Protein AF-A0A2H3SJQ5-F1 (afdb_monomer_lite)

pLDDT: mean 78.52, std 16.73, range [33.16, 97.38]

Radius of gyration: 25.89 Å; chains: 1; bounding box: 85×63×38 Å

Organism: Fusarium oxysporum (NCBI:txid5507)

Structure (mmCIF, N/CA/C/O backbone):
data_AF-A0A2H3SJQ5-F1
#
_entry.id   AF-A0A2H3SJQ5-F1
#
loop_
_atom_site.group_PDB
_atom_site.id
_atom_site.type_symbol
_atom_site.label_atom_id
_atom_site.label_alt_id
_atom_site.label_comp_id
_atom_site.label_asym_id
_atom_site.label_entity_id
_atom_site.label_seq_id
_atom_site.pdbx_PDB_ins_code
_atom_site.Cartn_x
_atom_site.Cartn_y
_atom_site.Cartn_z
_atom_site.occupancy
_atom_site.B_iso_or_equiv
_atom_site.auth_seq_id
_atom_site.auth_comp_id
_atom_site.auth_asym_id
_atom_site.auth_atom_id
_atom_site.pdbx_PDB_model_num
ATOM 1 N N . MET A 1 1 ? -12.906 -12.158 -2.405 1.00 61.06 1 MET A N 1
ATOM 2 C CA . MET A 1 1 ? -11.680 -12.593 -1.698 1.00 61.06 1 MET A CA 1
ATOM 3 C C . MET A 1 1 ? -10.622 -13.139 -2.651 1.00 61.06 1 MET A C 1
ATOM 5 O O . MET A 1 1 ? -9.617 -12.467 -2.806 1.00 61.06 1 MET A O 1
ATOM 9 N N . ILE A 1 2 ? -10.861 -14.255 -3.359 1.00 71.56 2 ILE A N 1
ATOM 10 C CA . ILE A 1 2 ? -9.912 -14.838 -4.343 1.00 71.56 2 ILE A CA 1
ATOM 11 C C . ILE A 1 2 ? -9.409 -13.817 -5.381 1.00 71.56 2 ILE A C 1
ATOM 13 O O . ILE A 1 2 ? -8.212 -13.741 -5.634 1.00 71.56 2 ILE A O 1
ATOM 17 N N . HIS A 1 3 ? -10.297 -12.964 -5.902 1.00 71.69 3 HIS A N 1
ATOM 18 C CA . HIS A 1 3 ? -9.923 -11.907 -6.852 1.00 71.69 3 HIS A CA 1
ATOM 19 C C . HIS A 1 3 ? -8.864 -10.926 -6.319 1.00 71.69 3 HIS A C 1
ATOM 21 O O . HIS A 1 3 ? -7.986 -10.511 -7.066 1.00 71.69 3 HIS A O 1
ATOM 27 N N . VAL A 1 4 ? -8.900 -10.586 -5.027 1.00 70.56 4 VAL A N 1
ATOM 28 C CA . VAL A 1 4 ? -7.938 -9.645 -4.428 1.00 70.56 4 VAL A CA 1
ATOM 29 C C . VAL A 1 4 ? -6.559 -10.297 -4.311 1.00 70.56 4 VAL A C 1
ATOM 31 O O . VAL A 1 4 ? -5.555 -9.663 -4.620 1.00 70.56 4 VAL A O 1
ATOM 34 N N . TYR A 1 5 ? -6.512 -11.582 -3.946 1.00 77.00 5 TYR A N 1
ATOM 35 C CA . TYR A 1 5 ? -5.262 -12.347 -3.890 1.00 77.00 5 TYR A CA 1
ATOM 36 C C . TYR A 1 5 ? -4.604 -12.482 -5.265 1.00 77.00 5 TYR A C 1
ATOM 38 O O . TYR A 1 5 ? -3.384 -12.416 -5.367 1.00 77.00 5 TYR A O 1
ATOM 46 N N . GLY A 1 6 ? -5.397 -12.603 -6.335 1.00 74.88 6 GLY A N 1
ATOM 47 C CA . GLY A 1 6 ? -4.873 -12.580 -7.703 1.00 74.88 6 GLY A CA 1
ATOM 48 C C . GLY A 1 6 ? -4.158 -11.265 -8.038 1.00 74.88 6 GLY A C 1
ATOM 49 O O . GLY A 1 6 ? -3.074 -11.277 -8.623 1.00 74.88 6 GLY A O 1
ATOM 50 N N . HIS A 1 7 ? -4.721 -10.131 -7.614 1.00 81.94 7 HIS A N 1
ATOM 51 C CA . HIS A 1 7 ? -4.104 -8.814 -7.797 1.00 81.94 7 HIS A CA 1
ATOM 52 C C . HIS A 1 7 ? -2.851 -8.619 -6.937 1.00 81.94 7 HIS A C 1
ATOM 54 O O . HIS A 1 7 ? -1.850 -8.111 -7.432 1.00 81.94 7 HIS A O 1
ATOM 60 N N . ASP A 1 8 ? -2.868 -9.067 -5.684 1.00 77.69 8 ASP A N 1
ATOM 61 C CA . ASP A 1 8 ? -1.690 -9.087 -4.807 1.00 77.69 8 ASP A CA 1
ATOM 62 C C . ASP A 1 8 ? -0.547 -9.903 -5.410 1.00 77.69 8 ASP A C 1
ATOM 64 O O . ASP A 1 8 ? 0.563 -9.394 -5.547 1.00 77.69 8 ASP A O 1
ATOM 68 N N . LEU A 1 9 ? -0.830 -11.123 -5.865 1.00 80.88 9 LEU A N 1
ATOM 69 C CA . LEU A 1 9 ? 0.168 -11.974 -6.502 1.00 80.88 9 LEU A CA 1
ATOM 70 C C . LEU A 1 9 ? 0.716 -11.336 -7.784 1.00 80.88 9 LEU A C 1
ATOM 72 O O . LEU A 1 9 ? 1.920 -11.381 -8.031 1.00 80.88 9 LEU A O 1
ATOM 76 N N . THR A 1 10 ? -0.156 -10.694 -8.568 1.00 80.75 10 THR A N 1
ATOM 77 C CA . THR A 1 10 ? 0.247 -9.943 -9.763 1.00 80.75 10 THR A CA 1
ATOM 78 C C . THR A 1 10 ? 1.227 -8.838 -9.394 1.00 80.75 10 THR A C 1
ATOM 80 O O . THR A 1 10 ? 2.277 -8.740 -10.025 1.00 80.75 10 THR A O 1
ATOM 83 N N . ILE A 1 11 ? 0.939 -8.052 -8.353 1.00 80.44 11 ILE A N 1
ATOM 84 C CA . ILE A 1 11 ? 1.862 -7.023 -7.867 1.00 80.44 11 ILE A CA 1
ATOM 85 C C . ILE A 1 11 ? 3.153 -7.675 -7.374 1.00 80.44 11 ILE A C 1
ATOM 87 O O . ILE A 1 11 ? 4.223 -7.279 -7.814 1.00 80.44 11 ILE A O 1
ATOM 91 N N . TYR A 1 12 ? 3.088 -8.684 -6.509 1.00 81.69 12 TYR A N 1
ATOM 92 C CA . TYR A 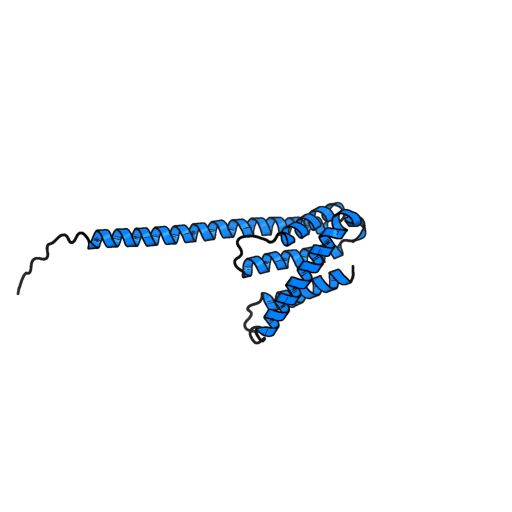1 12 ? 4.269 -9.308 -5.914 1.00 81.69 12 TYR A CA 1
ATOM 93 C C . TYR A 1 12 ? 5.253 -9.841 -6.966 1.00 81.69 12 TYR A C 1
ATOM 95 O O . TYR A 1 12 ? 6.449 -9.579 -6.872 1.00 81.69 12 TYR A O 1
ATOM 103 N N . ILE A 1 13 ? 4.750 -10.526 -7.997 1.00 78.00 13 ILE A N 1
ATOM 104 C CA . ILE A 1 13 ? 5.575 -11.091 -9.072 1.00 78.00 13 ILE A CA 1
ATOM 105 C C . ILE A 1 13 ? 6.122 -9.990 -9.987 1.00 78.00 13 ILE A C 1
ATOM 107 O O . ILE A 1 13 ? 7.318 -9.959 -10.272 1.00 78.00 13 ILE A O 1
ATOM 111 N N . ASN A 1 14 ? 5.270 -9.069 -10.443 1.00 74.00 14 ASN A N 1
ATOM 112 C CA . ASN A 1 14 ? 5.653 -8.089 -11.463 1.00 74.00 14 ASN A CA 1
ATOM 113 C C . ASN A 1 14 ? 6.441 -6.901 -10.890 1.00 74.00 14 ASN A C 1
ATOM 115 O O . ASN A 1 14 ? 7.255 -6.314 -11.596 1.00 74.00 14 ASN A O 1
ATOM 119 N N . SER A 1 15 ? 6.292 -6.592 -9.598 1.00 70.25 15 SER A N 1
ATOM 120 C CA . SER A 1 15 ? 7.098 -5.563 -8.921 1.00 70.25 15 SER A CA 1
ATOM 121 C C . SER A 1 15 ? 8.583 -5.906 -8.941 1.00 70.25 15 SER A C 1
ATOM 123 O O . SER A 1 15 ? 9.416 -5.013 -9.054 1.00 70.25 15 SER A O 1
ATOM 125 N N . LEU A 1 16 ? 8.931 -7.196 -8.862 1.00 67.81 16 LEU A N 1
ATOM 126 C CA . LEU A 1 16 ? 10.323 -7.637 -8.957 1.00 67.81 16 LEU A CA 1
ATOM 127 C C . LEU A 1 16 ? 10.918 -7.313 -10.334 1.00 67.81 16 LEU A C 1
ATOM 129 O O . LEU A 1 16 ? 12.078 -6.927 -10.419 1.00 67.81 16 LEU A O 1
ATOM 133 N N . LEU A 1 17 ? 10.111 -7.413 -11.391 1.00 60.94 17 LEU A N 1
ATOM 134 C CA . LEU A 1 17 ? 10.513 -7.098 -12.764 1.00 60.94 17 LEU A CA 1
ATOM 135 C C . LEU A 1 17 ? 10.572 -5.585 -13.029 1.00 60.94 17 LEU A C 1
ATOM 137 O O . LEU A 1 17 ? 11.359 -5.135 -13.856 1.00 60.94 17 LEU A O 1
ATOM 141 N N . GLU A 1 18 ? 9.750 -4.796 -12.333 1.00 61.31 18 GLU A N 1
ATOM 142 C CA . GLU A 1 18 ? 9.738 -3.331 -12.439 1.00 61.31 18 GLU A CA 1
ATOM 143 C C . GLU A 1 18 ? 10.924 -2.679 -11.705 1.00 61.31 18 GLU A C 1
ATOM 145 O O . GLU A 1 18 ? 11.482 -1.699 -12.200 1.00 61.31 18 GLU A O 1
ATOM 150 N N . LEU A 1 19 ? 11.304 -3.212 -10.536 1.00 60.19 19 LEU A N 1
ATOM 151 C CA . LEU A 1 19 ? 12.141 -2.512 -9.552 1.00 60.19 19 LEU A CA 1
ATOM 152 C C . LEU A 1 19 ? 13.571 -3.054 -9.387 1.00 60.19 19 LEU A C 1
ATOM 154 O O . LEU A 1 19 ? 14.390 -2.365 -8.778 1.00 60.19 19 LEU A O 1
ATOM 158 N N . PHE A 1 20 ? 13.901 -4.250 -9.890 1.00 61.97 20 PHE A N 1
ATOM 159 C CA . PHE A 1 20 ? 15.267 -4.785 -9.799 1.00 61.97 20 PHE A CA 1
ATOM 160 C C . PHE A 1 20 ? 16.094 -4.506 -11.060 1.00 61.97 20 PHE A C 1
ATOM 162 O O . PHE A 1 20 ? 15.859 -5.084 -12.117 1.00 61.97 20 PHE A O 1
ATOM 169 N N . ASP A 1 21 ? 17.143 -3.697 -10.895 1.00 52.84 21 ASP A N 1
ATOM 170 C CA . ASP A 1 21 ? 18.214 -3.455 -11.875 1.00 52.84 21 ASP A CA 1
ATOM 171 C C . ASP A 1 21 ? 19.380 -4.448 -11.686 1.00 52.84 21 ASP A C 1
ATOM 173 O O . ASP A 1 21 ? 20.556 -4.087 -11.640 1.00 52.84 21 ASP A O 1
ATOM 177 N N . HIS A 1 22 ? 19.077 -5.733 -11.473 1.00 49.50 22 HIS A N 1
ATOM 178 C CA . HIS A 1 22 ? 20.133 -6.742 -11.511 1.00 49.50 22 HIS A CA 1
ATOM 179 C C . HIS A 1 22 ? 20.460 -7.036 -12.975 1.00 49.50 22 HIS A C 1
ATOM 181 O O . HIS A 1 22 ? 19.592 -7.462 -13.735 1.00 49.50 22 HIS A O 1
ATOM 187 N N . GLN A 1 23 ? 21.731 -6.856 -13.347 1.00 48.16 23 GLN A N 1
ATOM 188 C CA . GLN A 1 23 ? 22.307 -7.147 -14.671 1.00 48.16 23 GLN A CA 1
ATOM 189 C C . GLN A 1 23 ? 21.919 -8.528 -15.248 1.00 48.16 23 GLN A C 1
ATOM 191 O O . GLN A 1 23 ? 22.019 -8.737 -16.452 1.00 48.16 23 GLN A O 1
ATOM 196 N N . THR A 1 24 ? 21.428 -9.454 -14.421 1.00 49.44 24 THR A N 1
ATOM 197 C CA . THR A 1 24 ? 20.918 -10.779 -14.805 1.00 49.44 24 THR A CA 1
ATOM 198 C C . THR A 1 24 ? 19.485 -10.775 -15.376 1.00 49.44 24 THR A C 1
ATOM 200 O O . THR A 1 24 ? 19.145 -11.668 -16.144 1.00 49.44 24 THR A O 1
ATOM 203 N N . LEU A 1 25 ? 18.649 -9.786 -15.028 1.00 47.69 25 LEU A N 1
ATOM 204 C CA . LEU A 1 25 ? 17.267 -9.583 -15.513 1.00 47.69 25 LEU A CA 1
ATOM 205 C C . LEU A 1 25 ? 17.160 -8.459 -16.558 1.00 47.69 25 LEU A C 1
ATOM 207 O O . LEU A 1 25 ? 16.169 -8.373 -17.279 1.00 47.69 25 LEU A O 1
ATOM 211 N N . ALA A 1 26 ? 18.203 -7.632 -16.679 1.00 47.06 26 ALA A N 1
ATOM 212 C CA . ALA A 1 26 ? 18.326 -6.554 -17.664 1.00 47.06 26 ALA A CA 1
ATOM 213 C C . ALA A 1 26 ? 18.336 -7.035 -19.134 1.00 47.06 26 ALA A C 1
ATOM 215 O O . ALA A 1 26 ? 18.312 -6.222 -20.053 1.00 47.06 26 ALA A O 1
ATOM 216 N N . THR A 1 27 ? 18.352 -8.350 -19.368 1.00 50.03 27 THR A N 1
ATOM 217 C CA . THR A 1 27 ? 18.157 -8.975 -20.685 1.00 50.03 27 THR A CA 1
ATOM 218 C C . THR A 1 27 ? 16.687 -9.062 -21.107 1.00 50.03 27 THR A C 1
ATOM 220 O O . THR A 1 27 ? 16.411 -9.447 -22.243 1.00 50.03 27 THR A O 1
ATOM 223 N N . HIS A 1 28 ? 15.727 -8.726 -20.238 1.00 55.50 28 HIS A N 1
ATOM 224 C CA . HIS A 1 28 ? 14.315 -8.674 -20.612 1.00 55.50 28 HIS A CA 1
ATOM 225 C C . HIS A 1 28 ? 13.954 -7.376 -21.346 1.00 55.50 28 HIS A C 1
ATOM 227 O O . HIS A 1 28 ? 14.252 -6.270 -20.898 1.00 55.50 28 HIS A O 1
ATOM 233 N N . ASP A 1 29 ? 13.291 -7.563 -22.492 1.00 66.06 29 ASP A N 1
ATOM 234 C CA . ASP A 1 29 ? 12.775 -6.537 -23.400 1.00 66.06 29 ASP A CA 1
ATOM 235 C C . ASP A 1 29 ? 12.014 -5.442 -22.629 1.00 66.06 29 ASP A C 1
ATOM 237 O O . ASP A 1 29 ? 11.219 -5.736 -21.731 1.00 66.06 29 ASP A O 1
ATOM 241 N N . ALA A 1 30 ? 12.226 -4.171 -22.987 1.00 69.06 30 ALA A N 1
ATOM 242 C CA . ALA A 1 30 ? 11.581 -3.019 -22.351 1.00 69.06 30 ALA A CA 1
ATOM 243 C C . ALA A 1 30 ? 10.046 -3.159 -22.319 1.00 69.06 30 ALA A C 1
ATOM 245 O O . ALA A 1 30 ? 9.395 -2.706 -21.377 1.00 69.06 30 ALA A O 1
ATOM 246 N N . ARG A 1 31 ? 9.483 -3.884 -23.294 1.00 72.81 31 ARG A N 1
ATOM 247 C CA . ARG A 1 31 ? 8.062 -4.251 -23.371 1.00 72.81 31 ARG A CA 1
ATOM 248 C C . ARG A 1 31 ? 7.570 -5.111 -22.207 1.00 72.81 31 ARG A C 1
ATOM 250 O O . ARG A 1 31 ? 6.427 -4.960 -21.776 1.00 72.81 31 ARG A O 1
ATOM 257 N N . VAL A 1 32 ? 8.404 -6.015 -21.689 1.00 73.94 32 VAL A N 1
ATOM 258 C CA . VAL A 1 32 ? 8.061 -6.869 -20.539 1.00 73.94 32 VAL A CA 1
ATOM 259 C C . VAL A 1 32 ? 7.955 -6.018 -19.279 1.00 73.94 32 VAL A C 1
ATOM 261 O O . VAL A 1 32 ? 7.004 -6.169 -18.516 1.00 73.94 32 VAL A O 1
ATOM 264 N N . ARG A 1 33 ? 8.883 -5.072 -19.100 1.00 72.44 33 ARG A N 1
ATOM 265 C CA . ARG A 1 33 ? 8.851 -4.114 -17.987 1.00 72.44 33 ARG A CA 1
ATOM 266 C C . ARG A 1 33 ? 7.640 -3.191 -18.066 1.00 72.44 33 ARG A C 1
ATOM 268 O O . ARG A 1 33 ? 6.939 -3.034 -17.075 1.00 72.44 33 ARG A O 1
ATOM 275 N N . GLU A 1 34 ? 7.353 -2.642 -19.243 1.00 78.94 34 GLU A N 1
ATOM 276 C CA . GLU A 1 34 ? 6.172 -1.801 -19.464 1.00 78.94 34 GLU A CA 1
ATOM 277 C C . GLU A 1 34 ? 4.872 -2.556 -19.144 1.00 78.94 34 GLU A C 1
ATOM 279 O O . GLU A 1 34 ? 4.021 -2.062 -18.404 1.00 78.94 34 GLU A O 1
ATOM 284 N N . SER A 1 35 ? 4.753 -3.798 -19.622 1.00 81.62 35 SER A N 1
ATOM 285 C CA . SER A 1 35 ? 3.598 -4.654 -19.331 1.00 81.62 35 SER A CA 1
ATOM 286 C C . SER A 1 35 ? 3.471 -4.948 -17.832 1.00 81.62 35 SER A C 1
ATOM 288 O O . SER A 1 35 ? 2.377 -4.840 -17.277 1.00 81.62 35 SER A O 1
ATOM 290 N N . ALA A 1 36 ? 4.583 -5.262 -17.159 1.00 80.88 36 ALA A N 1
ATOM 291 C CA . ALA A 1 36 ? 4.628 -5.496 -15.716 1.00 80.88 36 ALA A CA 1
ATOM 292 C C . ALA A 1 36 ? 4.133 -4.273 -14.926 1.00 80.88 36 ALA A C 1
ATOM 294 O O . ALA A 1 36 ? 3.276 -4.417 -14.052 1.00 80.88 36 ALA A O 1
ATOM 295 N N . THR A 1 37 ? 4.578 -3.068 -15.292 1.00 84.44 37 THR A N 1
ATOM 296 C CA . THR A 1 37 ? 4.109 -1.816 -14.682 1.00 84.44 37 THR A CA 1
ATOM 297 C C . THR A 1 37 ? 2.609 -1.615 -14.878 1.00 84.44 37 THR A C 1
ATOM 299 O O . THR A 1 37 ? 1.896 -1.302 -13.922 1.00 84.44 37 THR A O 1
ATOM 302 N N . VAL A 1 38 ? 2.089 -1.854 -16.085 1.00 86.44 38 VAL A N 1
ATOM 303 C CA . VAL A 1 38 ? 0.647 -1.755 -16.361 1.00 86.44 38 VAL A CA 1
ATOM 304 C C . VAL A 1 38 ? -0.150 -2.752 -15.512 1.00 86.44 38 VAL A C 1
ATOM 306 O O . VAL A 1 38 ? -1.177 -2.383 -14.933 1.00 86.44 38 VAL A O 1
ATOM 309 N N . PHE A 1 39 ? 0.314 -3.997 -15.381 1.00 85.75 39 PHE A N 1
ATOM 310 C CA . PHE A 1 39 ? -0.354 -5.014 -14.565 1.00 85.75 39 PHE A CA 1
ATOM 311 C C . PHE A 1 39 ? -0.352 -4.675 -13.073 1.00 85.75 39 PHE A C 1
ATOM 313 O O . PHE A 1 39 ? -1.397 -4.805 -12.422 1.00 85.75 39 PHE A O 1
ATOM 320 N N . CYS A 1 40 ? 0.775 -4.202 -12.536 1.00 88.38 40 CYS A N 1
ATOM 321 C CA . CYS A 1 40 ? 0.870 -3.751 -11.151 1.00 88.38 40 CYS A CA 1
ATOM 322 C C . CYS A 1 40 ? -0.054 -2.557 -10.889 1.00 88.38 40 CYS A C 1
ATOM 324 O O . CYS A 1 40 ? -0.837 -2.589 -9.939 1.00 88.38 40 CYS A O 1
ATOM 326 N N . ALA A 1 41 ? -0.040 -1.543 -11.757 1.00 90.81 41 ALA A N 1
ATOM 327 C CA . ALA A 1 41 ? -0.873 -0.351 -11.612 1.00 90.81 41 ALA A CA 1
ATOM 328 C C . ALA A 1 41 ? -2.376 -0.670 -11.687 1.00 90.81 41 ALA A C 1
ATOM 330 O O . ALA A 1 41 ? -3.161 -0.167 -10.880 1.00 90.81 41 ALA A O 1
ATOM 331 N N . ASN A 1 42 ? -2.788 -1.532 -12.623 1.00 92.50 42 ASN A N 1
ATOM 332 C CA . ASN A 1 42 ? -4.170 -2.015 -12.719 1.00 92.50 42 ASN A CA 1
ATOM 333 C C . ASN A 1 42 ? -4.588 -2.779 -11.455 1.00 92.50 42 ASN A C 1
ATOM 335 O O . ASN A 1 42 ? -5.676 -2.559 -10.927 1.00 92.50 42 ASN A O 1
ATOM 339 N N . SER A 1 43 ? -3.713 -3.651 -10.954 1.00 92.19 43 SER A N 1
ATOM 340 C CA . SER A 1 43 ? -3.981 -4.454 -9.760 1.00 92.19 43 SER A CA 1
ATOM 341 C C . SER A 1 43 ? -4.058 -3.603 -8.496 1.00 92.19 43 SER A C 1
ATOM 343 O O . SER A 1 43 ? -4.952 -3.804 -7.677 1.00 92.19 43 SER A O 1
ATOM 345 N N . ALA A 1 44 ? -3.186 -2.602 -8.360 1.00 94.62 44 ALA A N 1
ATOM 346 C CA . ALA A 1 44 ? -3.238 -1.652 -7.258 1.00 94.62 44 ALA A CA 1
ATOM 347 C C . ALA A 1 44 ? -4.554 -0.861 -7.272 1.00 94.62 44 ALA A C 1
ATOM 349 O O . ALA A 1 44 ? -5.193 -0.742 -6.229 1.00 94.62 44 ALA A O 1
ATOM 350 N N . ARG A 1 45 ? -5.005 -0.397 -8.448 1.00 95.75 45 ARG A N 1
ATOM 351 C CA . ARG A 1 45 ? -6.316 0.257 -8.606 1.00 95.75 45 ARG A CA 1
ATOM 352 C C . ARG A 1 45 ? -7.471 -0.642 -8.176 1.00 95.75 45 ARG A C 1
ATOM 354 O O . ARG A 1 45 ? -8.278 -0.222 -7.358 1.00 95.75 45 ARG A O 1
ATOM 361 N N . ALA A 1 46 ? -7.497 -1.893 -8.629 1.00 95.06 46 ALA A N 1
ATOM 362 C CA . ALA A 1 46 ? -8.539 -2.835 -8.225 1.00 95.06 46 ALA A CA 1
ATOM 363 C C . ALA A 1 46 ? -8.570 -3.056 -6.700 1.00 95.06 46 ALA A C 1
ATOM 365 O O . ALA A 1 46 ? -9.641 -3.109 -6.096 1.00 95.06 46 ALA A O 1
ATOM 366 N N . ILE A 1 47 ? -7.402 -3.150 -6.054 1.00 95.31 47 ILE A N 1
ATOM 367 C CA . ILE A 1 47 ? -7.313 -3.286 -4.593 1.00 95.31 47 ILE A CA 1
ATOM 368 C C . ILE A 1 47 ? -7.804 -2.012 -3.888 1.00 95.31 47 ILE A C 1
ATOM 370 O O . ILE A 1 47 ? -8.524 -2.131 -2.898 1.00 95.31 47 ILE A O 1
ATOM 374 N N . ILE A 1 48 ? -7.474 -0.817 -4.397 1.00 97.12 48 ILE A N 1
ATOM 375 C CA . ILE A 1 48 ? -7.988 0.470 -3.886 1.00 97.12 48 ILE A CA 1
ATOM 376 C C . ILE A 1 48 ? -9.515 0.497 -3.941 1.00 97.12 48 ILE A C 1
ATOM 378 O O . ILE A 1 48 ? -10.156 0.761 -2.922 1.00 97.12 48 ILE A O 1
ATOM 382 N N . ASP A 1 49 ? -10.093 0.173 -5.096 1.00 95.81 49 ASP A N 1
ATOM 383 C CA . ASP A 1 49 ? -11.541 0.205 -5.297 1.00 95.81 49 ASP A CA 1
ATOM 384 C C . ASP A 1 49 ? -12.239 -0.752 -4.323 1.00 95.81 49 ASP A C 1
ATOM 386 O O . ASP A 1 49 ? -13.151 -0.359 -3.593 1.00 95.81 49 ASP A O 1
ATOM 390 N N . ILE A 1 50 ? -11.754 -1.993 -4.219 1.00 93.12 50 ILE A N 1
ATOM 391 C CA . ILE A 1 50 ? -12.316 -2.995 -3.305 1.00 93.12 50 ILE A CA 1
ATOM 392 C C . ILE A 1 50 ? -12.169 -2.558 -1.842 1.00 93.12 50 ILE A C 1
ATOM 394 O O . ILE A 1 50 ? -13.126 -2.668 -1.072 1.00 93.12 50 ILE A O 1
ATOM 398 N N . ALA A 1 51 ? -11.005 -2.045 -1.440 1.00 94.31 51 ALA A N 1
ATOM 399 C CA . ALA A 1 51 ? -10.788 -1.580 -0.073 1.00 94.31 51 ALA A CA 1
ATOM 400 C C . ALA A 1 51 ? -11.744 -0.433 0.288 1.00 94.31 51 ALA A C 1
ATOM 402 O O . ALA A 1 51 ? -12.383 -0.476 1.342 1.00 94.31 51 ALA A O 1
ATOM 403 N N . SER A 1 52 ? -11.914 0.532 -0.621 1.00 94.25 52 SER A N 1
ATOM 404 C CA . SER A 1 52 ? -12.790 1.690 -0.421 1.00 94.25 52 SER A CA 1
ATOM 405 C C . SER A 1 52 ? -14.261 1.305 -0.221 1.00 94.25 52 SER A C 1
ATOM 407 O O . SER A 1 52 ? -14.950 1.916 0.597 1.00 94.25 52 SER A O 1
ATOM 409 N N . MET A 1 53 ? -14.729 0.257 -0.908 1.00 92.56 53 MET A N 1
ATOM 410 C CA . MET A 1 53 ? -16.113 -0.212 -0.823 1.00 92.56 53 MET A CA 1
ATOM 411 C C . MET A 1 53 ? -16.381 -1.068 0.419 1.00 92.56 53 MET A C 1
ATOM 413 O O . MET A 1 53 ? -17.439 -0.953 1.041 1.00 92.56 53 MET A O 1
ATOM 417 N N . PHE A 1 54 ? -15.446 -1.952 0.776 1.00 90.25 54 PHE A N 1
ATOM 418 C CA . PHE A 1 54 ? -15.741 -3.055 1.694 1.00 90.25 54 PHE A CA 1
ATOM 419 C C . PHE A 1 54 ? -15.149 -2.902 3.095 1.00 90.25 54 PHE A C 1
ATOM 421 O O . PHE A 1 54 ? -15.729 -3.428 4.041 1.00 90.25 54 PHE A O 1
ATOM 428 N N . VAL A 1 55 ? -14.034 -2.191 3.281 1.00 92.19 55 VAL A N 1
ATOM 429 C CA . VAL A 1 55 ? -13.322 -2.197 4.576 1.00 92.19 55 VAL A CA 1
ATOM 430 C C . VAL A 1 55 ? -14.139 -1.563 5.691 1.00 92.19 55 VAL A C 1
ATOM 432 O O . VAL A 1 55 ? -14.256 -2.140 6.770 1.00 92.19 55 VAL A O 1
ATOM 435 N N . LYS A 1 56 ? -14.749 -0.405 5.424 1.00 90.25 56 LYS A N 1
ATOM 436 C CA . LYS A 1 56 ? -15.538 0.321 6.429 1.00 90.25 56 LYS A CA 1
ATOM 437 C C . LYS A 1 56 ? -16.801 -0.429 6.855 1.00 90.25 56 LYS A C 1
ATOM 439 O O . LYS A 1 56 ? -17.282 -0.225 7.962 1.00 90.25 56 LYS A O 1
ATOM 444 N N . THR A 1 57 ? -17.350 -1.260 5.973 1.00 91.12 57 THR A N 1
ATOM 445 C CA . THR A 1 57 ? -18.662 -1.900 6.147 1.00 91.12 57 THR A CA 1
ATOM 446 C C . THR A 1 57 ? -18.570 -3.374 6.536 1.00 91.12 57 THR A C 1
ATOM 448 O O . THR A 1 57 ? -19.473 -3.879 7.193 1.00 91.12 57 THR A O 1
ATOM 451 N N . HIS A 1 58 ? -17.493 -4.064 6.155 1.00 89.94 58 HIS A N 1
ATOM 452 C CA . HIS A 1 58 ? -17.343 -5.515 6.305 1.00 89.94 58 HIS A CA 1
ATOM 453 C C . HIS A 1 58 ? -15.960 -5.924 6.848 1.00 89.94 58 HIS A C 1
ATOM 455 O O . HIS A 1 58 ? -15.538 -7.069 6.669 1.00 89.94 58 HIS A O 1
ATOM 461 N N . GLY A 1 59 ? -15.216 -5.006 7.474 1.00 86.81 59 GLY A N 1
ATOM 462 C CA . GLY A 1 59 ? -13.838 -5.246 7.926 1.00 86.81 59 GLY A CA 1
ATOM 463 C C . GLY A 1 59 ? -13.667 -6.432 8.890 1.00 86.81 59 GLY A C 1
ATOM 464 O O . GLY A 1 59 ? -12.628 -7.098 8.876 1.00 86.81 59 GLY A O 1
ATOM 465 N N . ASP A 1 60 ? -14.704 -6.754 9.662 1.00 89.88 60 ASP A N 1
ATOM 466 C CA . ASP A 1 60 ? -14.782 -7.909 10.561 1.00 89.88 60 ASP A CA 1
ATOM 467 C C . ASP A 1 60 ? -14.889 -9.255 9.817 1.00 89.88 60 ASP A C 1
ATOM 469 O O . ASP A 1 60 ? -14.470 -10.284 10.341 1.00 89.88 60 ASP A O 1
ATOM 473 N N . ARG A 1 61 ? -15.404 -9.264 8.579 1.00 87.62 61 ARG A N 1
ATOM 474 C CA . ARG A 1 61 ? -15.698 -10.484 7.795 1.00 87.62 61 ARG A CA 1
ATOM 475 C C . ARG A 1 61 ? -14.676 -10.801 6.715 1.00 87.62 61 ARG A C 1
ATOM 477 O O . ARG A 1 61 ? -14.603 -11.933 6.248 1.00 87.62 61 ARG A O 1
ATOM 484 N N . ILE A 1 62 ? -13.912 -9.805 6.283 1.00 84.31 62 ILE A N 1
ATOM 485 C CA . ILE A 1 62 ? -12.969 -9.934 5.167 1.00 84.31 62 ILE A CA 1
ATOM 486 C C . ILE A 1 62 ? -11.724 -10.761 5.557 1.00 84.31 62 ILE A C 1
ATOM 488 O O . ILE A 1 62 ? -11.099 -11.384 4.703 1.00 84.31 62 ILE A O 1
ATOM 492 N N . GLY A 1 63 ? -11.397 -10.835 6.848 1.00 83.44 63 GLY A N 1
ATOM 493 C CA . GLY A 1 63 ? -10.296 -11.654 7.350 1.00 83.44 63 GLY A CA 1
ATOM 494 C C . GLY A 1 63 ? -8.909 -11.043 7.132 1.00 83.44 63 GLY A C 1
ATOM 495 O O . GLY A 1 63 ? -8.684 -10.187 6.276 1.00 83.44 63 GLY A O 1
ATOM 496 N N . TRP A 1 64 ? -7.945 -11.526 7.918 1.00 86.12 64 TRP A N 1
ATOM 497 C CA . TRP A 1 64 ? -6.565 -11.036 7.909 1.00 86.12 64 TRP A CA 1
ATOM 498 C C . TRP A 1 64 ? -5.807 -11.144 6.570 1.00 86.12 64 TRP A C 1
ATOM 500 O O . TRP A 1 64 ? -4.945 -10.289 6.349 1.00 86.12 64 TRP A O 1
ATOM 510 N N . PRO A 1 65 ? -6.051 -12.116 5.661 1.00 89.12 65 PRO A N 1
ATOM 511 C CA . PRO A 1 65 ? -5.216 -12.204 4.472 1.00 89.12 65 PRO A CA 1
ATOM 512 C C . PRO A 1 65 ? -5.549 -11.104 3.446 1.00 89.12 65 PRO A C 1
ATOM 514 O O . PRO A 1 65 ? -4.681 -10.712 2.674 1.00 89.12 65 PRO A O 1
ATOM 517 N N . PHE A 1 66 ? -6.713 -10.451 3.522 1.00 91.50 66 PHE A N 1
ATOM 518 C CA . PHE A 1 66 ? -6.955 -9.220 2.758 1.00 91.50 66 PHE A CA 1
ATOM 519 C C . PHE A 1 66 ? -5.983 -8.090 3.117 1.00 91.50 66 PHE A C 1
ATOM 521 O O . PHE A 1 66 ? -5.551 -7.330 2.250 1.00 91.50 66 PHE A O 1
ATOM 528 N N . SER A 1 67 ? -5.592 -7.999 4.390 1.00 93.19 67 SER A N 1
ATOM 529 C CA . SER A 1 67 ? -4.615 -7.017 4.858 1.00 93.19 67 SER A CA 1
ATOM 530 C C . SER A 1 67 ? -3.247 -7.220 4.217 1.00 93.19 67 SER A C 1
ATOM 532 O O . SER A 1 67 ? -2.530 -6.245 4.009 1.00 93.19 67 SER A O 1
ATOM 534 N N . TRP A 1 68 ? -2.893 -8.462 3.866 1.00 91.94 68 TRP A N 1
ATOM 535 C CA . TRP A 1 68 ? -1.688 -8.747 3.089 1.00 91.94 68 TRP A CA 1
ATOM 536 C C . TRP A 1 68 ? -1.777 -8.140 1.687 1.00 91.94 68 TRP A C 1
ATOM 538 O O . TRP A 1 68 ? -0.848 -7.460 1.257 1.00 91.94 68 TRP A O 1
ATOM 548 N N . SER A 1 69 ? -2.917 -8.289 1.009 1.00 93.75 69 SER A N 1
ATOM 549 C CA . SER A 1 69 ? -3.106 -7.705 -0.320 1.00 93.75 69 SER A CA 1
ATOM 550 C C . SER A 1 69 ? -3.030 -6.179 -0.305 1.00 93.75 69 SER A C 1
ATOM 552 O O . SER A 1 69 ? -2.378 -5.586 -1.167 1.00 93.75 69 SER A O 1
ATOM 554 N N . ILE A 1 70 ? -3.629 -5.537 0.704 1.00 95.38 70 ILE A N 1
ATOM 555 C CA . ILE A 1 70 ? -3.483 -4.090 0.889 1.00 95.38 70 ILE A CA 1
ATOM 556 C C . ILE A 1 70 ? -2.013 -3.731 1.132 1.00 95.38 70 ILE A C 1
ATOM 558 O O . ILE A 1 70 ? -1.480 -2.843 0.473 1.00 95.38 70 ILE A O 1
ATOM 562 N N . TRP A 1 71 ? -1.334 -4.434 2.037 1.00 94.50 71 TRP A N 1
ATOM 563 C CA . TRP A 1 71 ? 0.078 -4.203 2.345 1.00 94.50 71 TRP A CA 1
ATOM 564 C C . TRP A 1 71 ? 0.981 -4.304 1.105 1.00 94.50 71 TRP A C 1
ATOM 566 O O . TRP A 1 71 ? 1.865 -3.463 0.914 1.00 94.50 71 TRP A O 1
ATOM 576 N N . THR A 1 72 ? 0.755 -5.287 0.230 1.00 93.31 72 THR A N 1
ATOM 577 C CA . THR A 1 72 ? 1.477 -5.419 -1.044 1.00 93.31 72 THR A CA 1
ATOM 578 C C . THR A 1 72 ? 1.221 -4.221 -1.960 1.00 93.31 72 THR A C 1
ATOM 580 O O . THR A 1 72 ? 2.178 -3.620 -2.452 1.00 93.31 72 THR A O 1
ATOM 583 N N . ALA A 1 73 ? -0.038 -3.810 -2.134 1.00 95.06 73 ALA A N 1
ATOM 584 C CA . ALA A 1 73 ? -0.387 -2.666 -2.975 1.00 95.06 73 ALA A CA 1
ATOM 585 C C . ALA A 1 73 ? 0.193 -1.340 -2.456 1.00 95.06 73 ALA A C 1
ATOM 587 O O . ALA A 1 73 ? 0.727 -0.556 -3.238 1.00 95.06 73 ALA A O 1
ATOM 588 N N . VAL A 1 74 ? 0.166 -1.097 -1.142 1.00 95.56 74 VAL A N 1
ATOM 589 C CA . VAL A 1 74 ? 0.732 0.133 -0.562 1.00 95.56 74 VAL A CA 1
ATOM 590 C C . VAL A 1 74 ? 2.247 0.188 -0.749 1.00 95.56 74 VAL A C 1
ATOM 592 O O . VAL A 1 74 ? 2.777 1.228 -1.142 1.00 95.56 74 VAL A O 1
ATOM 595 N N . ARG A 1 75 ? 2.958 -0.926 -0.522 1.00 93.31 75 ARG A N 1
ATOM 596 C CA . ARG A 1 75 ? 4.407 -0.989 -0.779 1.00 93.31 75 ARG A CA 1
ATOM 597 C C . ARG A 1 75 ? 4.734 -0.735 -2.244 1.00 93.31 75 ARG A C 1
ATOM 599 O O . ARG A 1 75 ? 5.697 -0.025 -2.524 1.00 93.31 75 ARG A O 1
ATOM 606 N N . TYR A 1 76 ? 3.935 -1.277 -3.160 1.00 93.12 76 TYR A N 1
ATOM 607 C CA . TYR A 1 76 ? 4.098 -1.011 -4.584 1.00 93.12 76 TYR A CA 1
ATOM 608 C C . TYR A 1 76 ? 3.964 0.484 -4.892 1.00 93.12 76 TYR A C 1
ATOM 610 O O . TYR A 1 76 ? 4.879 1.065 -5.467 1.00 93.12 76 TYR A O 1
ATOM 618 N N . LEU A 1 77 ? 2.890 1.131 -4.428 1.00 93.94 77 LEU A N 1
ATOM 619 C CA . LEU A 1 77 ? 2.663 2.565 -4.647 1.00 93.94 77 LEU A CA 1
ATOM 620 C C . LEU A 1 77 ? 3.789 3.430 -4.065 1.00 93.94 77 LEU A C 1
ATOM 622 O O . LEU A 1 77 ? 4.244 4.359 -4.726 1.00 93.94 77 LEU A O 1
ATOM 626 N N . LEU A 1 78 ? 4.265 3.105 -2.860 1.00 91.50 78 LEU A N 1
ATOM 627 C CA . LEU A 1 78 ? 5.391 3.794 -2.226 1.00 91.50 78 LEU A CA 1
ATOM 628 C C . LEU A 1 78 ? 6.676 3.660 -3.052 1.00 91.50 78 LEU A C 1
ATOM 630 O O . LEU A 1 78 ? 7.374 4.642 -3.299 1.00 91.50 78 LEU A O 1
ATOM 634 N N . THR A 1 79 ? 6.991 2.440 -3.485 1.00 89.62 79 THR A N 1
ATOM 635 C CA . THR A 1 79 ? 8.234 2.170 -4.215 1.00 89.62 79 THR A CA 1
ATOM 636 C C . THR A 1 79 ? 8.191 2.759 -5.622 1.00 89.62 79 THR A C 1
ATOM 638 O O . THR A 1 79 ? 9.167 3.365 -6.052 1.00 89.62 79 THR A O 1
ATOM 641 N N . SER A 1 80 ? 7.053 2.655 -6.310 1.00 88.38 80 SER A N 1
ATOM 642 C CA . SER A 1 80 ? 6.838 3.245 -7.633 1.00 88.38 80 SER A CA 1
ATOM 643 C C . SER A 1 80 ? 6.933 4.775 -7.581 1.00 88.38 80 SER A C 1
ATOM 645 O O . SER A 1 80 ? 7.653 5.375 -8.376 1.00 88.38 80 SER A O 1
ATOM 647 N N . ALA A 1 81 ? 6.330 5.415 -6.569 1.00 89.88 81 ALA A N 1
ATOM 648 C CA . ALA A 1 81 ? 6.477 6.854 -6.346 1.00 89.88 81 ALA A CA 1
ATOM 649 C C . ALA A 1 81 ? 7.944 7.254 -6.116 1.00 89.88 81 ALA A C 1
ATOM 651 O O . ALA A 1 81 ? 8.402 8.249 -6.676 1.00 89.88 81 ALA A O 1
ATOM 652 N N . LYS A 1 82 ? 8.701 6.456 -5.351 1.00 86.56 82 LYS A N 1
ATOM 653 C CA . LYS A 1 82 ? 10.136 6.682 -5.130 1.00 86.56 82 LYS A CA 1
ATOM 654 C C . LYS A 1 82 ? 10.951 6.530 -6.411 1.00 86.56 82 LYS A C 1
ATOM 656 O O . LYS A 1 82 ? 11.791 7.378 -6.692 1.00 86.56 82 LYS A O 1
ATOM 661 N N . ALA A 1 83 ? 10.700 5.476 -7.184 1.00 84.81 83 ALA A N 1
ATOM 662 C CA . ALA A 1 83 ? 11.382 5.221 -8.449 1.00 84.81 83 ALA A CA 1
ATOM 663 C C . ALA A 1 83 ? 11.101 6.323 -9.484 1.00 84.81 83 ALA A C 1
ATOM 665 O O . ALA A 1 83 ? 11.998 6.719 -10.221 1.00 84.81 83 ALA A O 1
ATOM 666 N N . ALA A 1 84 ? 9.882 6.866 -9.489 1.00 84.75 84 ALA A N 1
ATOM 667 C CA . ALA A 1 84 ? 9.491 7.993 -10.329 1.00 84.75 84 ALA A CA 1
ATOM 668 C C . ALA A 1 84 ? 10.030 9.355 -9.843 1.00 84.75 84 ALA A C 1
ATOM 670 O O . ALA A 1 84 ? 9.805 10.363 -10.509 1.00 84.75 84 ALA A O 1
ATOM 671 N N . GLY A 1 85 ? 10.703 9.418 -8.685 1.00 83.31 85 GLY A N 1
ATOM 672 C CA . GLY A 1 85 ? 11.143 10.679 -8.081 1.00 83.31 85 GLY A CA 1
ATOM 673 C C . GLY A 1 85 ? 9.981 11.590 -7.668 1.00 83.31 85 GLY A C 1
ATOM 674 O O . GLY A 1 85 ? 10.114 12.812 -7.697 1.00 83.31 85 GLY A O 1
ATOM 675 N N . SER A 1 86 ? 8.822 11.011 -7.341 1.00 84.88 86 SER A N 1
ATOM 676 C CA . SER A 1 86 ? 7.649 11.775 -6.925 1.00 84.88 86 SER A CA 1
ATOM 677 C C . SER A 1 86 ? 7.868 12.410 -5.555 1.00 84.88 86 SER A C 1
ATOM 679 O O . SER A 1 86 ? 8.361 11.771 -4.631 1.00 84.88 86 SER A O 1
ATOM 681 N N . VAL A 1 87 ? 7.404 13.648 -5.412 1.00 80.62 87 VAL A N 1
ATOM 682 C CA . VAL A 1 87 ? 7.423 14.402 -4.148 1.00 80.62 87 VAL A CA 1
ATOM 683 C C . VAL A 1 87 ? 6.232 14.036 -3.253 1.00 80.62 87 VAL A C 1
ATOM 685 O O . VAL A 1 87 ? 6.210 14.325 -2.060 1.00 80.62 87 VAL A O 1
ATOM 688 N N . GLN A 1 88 ? 5.195 13.425 -3.830 1.00 86.56 88 GLN A N 1
ATOM 689 C CA . GLN A 1 88 ? 3.936 13.148 -3.144 1.00 86.56 88 GLN A CA 1
ATOM 690 C C . GLN A 1 88 ? 3.447 11.731 -3.425 1.00 86.56 88 GLN A C 1
ATOM 692 O O . GLN A 1 88 ? 3.635 11.183 -4.515 1.00 86.56 88 GLN A O 1
ATOM 697 N N . LEU A 1 89 ? 2.792 11.150 -2.422 1.00 91.81 89 LEU A N 1
ATOM 698 C CA . LEU A 1 89 ? 2.106 9.870 -2.542 1.00 91.81 89 LEU A CA 1
ATOM 699 C C . LEU A 1 89 ? 0.683 10.088 -3.060 1.00 91.81 89 LEU A C 1
ATOM 701 O O . LEU A 1 89 ? 0.054 11.114 -2.802 1.00 91.81 89 LEU A O 1
ATOM 705 N N . SER A 1 90 ? 0.176 9.116 -3.814 1.00 92.81 90 SER A N 1
ATOM 706 C CA . SER A 1 90 ? -1.162 9.194 -4.402 1.00 92.81 90 SER A CA 1
ATOM 707 C C . SER A 1 90 ? -2.264 9.119 -3.338 1.00 92.81 90 SER A C 1
ATOM 709 O O . SER A 1 90 ? -2.093 8.519 -2.280 1.00 92.81 90 SER A O 1
ATOM 711 N N . SER A 1 91 ? -3.453 9.645 -3.634 1.00 94.31 91 SER A N 1
ATOM 712 C CA . SER A 1 91 ? -4.634 9.466 -2.770 1.00 94.31 91 SER A CA 1
ATOM 713 C C . SER A 1 91 ? -4.984 7.988 -2.540 1.00 94.31 91 SER A C 1
ATOM 715 O O . SER A 1 91 ? -5.446 7.612 -1.461 1.00 94.31 91 SER A O 1
ATOM 717 N N . GLY A 1 92 ? -4.712 7.133 -3.531 1.00 95.69 92 GLY A N 1
ATOM 718 C CA . GLY A 1 92 ? -4.862 5.683 -3.423 1.00 95.69 92 GLY A 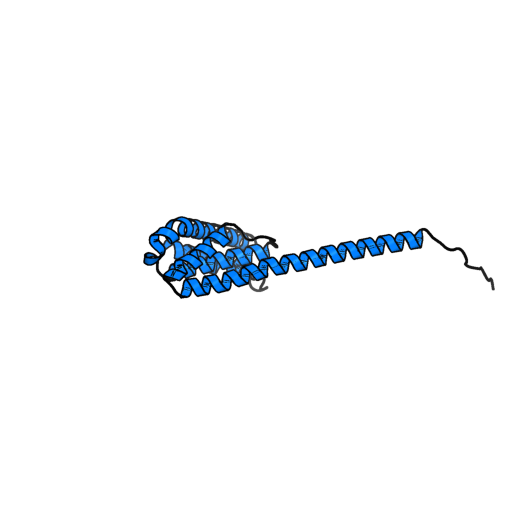CA 1
ATOM 719 C C . GLY A 1 92 ? -3.970 5.069 -2.343 1.00 95.69 92 GLY A C 1
ATOM 720 O O . GLY A 1 92 ? -4.423 4.191 -1.613 1.00 95.69 92 GLY A O 1
ATOM 721 N N . PHE A 1 93 ? -2.741 5.575 -2.174 1.00 96.31 93 PHE A N 1
ATOM 722 C CA . PHE A 1 93 ? -1.855 5.160 -1.082 1.00 96.31 93 PHE A CA 1
ATOM 723 C C . PHE A 1 93 ? -2.516 5.402 0.280 1.00 96.31 93 PHE A C 1
ATOM 725 O O . PHE A 1 93 ? -2.615 4.478 1.086 1.00 96.31 93 PHE A O 1
ATOM 732 N N . TYR A 1 94 ? -3.023 6.615 0.515 1.00 96.31 94 TYR A N 1
ATOM 733 C CA . TYR A 1 94 ? -3.649 6.973 1.791 1.00 96.31 94 TYR A CA 1
ATOM 734 C C . TYR A 1 94 ? -4.960 6.218 2.026 1.00 96.31 94 TYR A C 1
ATOM 736 O O . TYR A 1 94 ? -5.186 5.723 3.121 1.00 96.31 94 TYR A O 1
ATOM 744 N N . THR A 1 95 ? -5.763 6.009 0.980 1.00 97.00 95 THR A N 1
ATOM 745 C CA . THR A 1 95 ? -6.995 5.199 1.057 1.00 97.00 95 THR A CA 1
ATOM 746 C C . THR A 1 95 ? -6.714 3.786 1.576 1.00 97.00 95 THR A C 1
ATOM 748 O O . THR A 1 95 ? -7.432 3.253 2.427 1.00 97.00 95 THR A O 1
ATOM 751 N N . LEU A 1 96 ? -5.650 3.164 1.071 1.00 97.31 96 LEU A N 1
ATOM 752 C CA . LEU A 1 96 ? -5.223 1.839 1.501 1.00 97.31 96 LEU A CA 1
ATOM 753 C C . LEU A 1 96 ? -4.585 1.850 2.896 1.00 97.31 96 LEU A C 1
ATOM 755 O O . LEU A 1 96 ? -4.793 0.915 3.671 1.00 97.31 96 LEU A O 1
ATOM 759 N N . LEU A 1 97 ? -3.834 2.898 3.238 1.00 97.12 97 LEU A N 1
ATOM 760 C CA . LEU A 1 97 ? -3.253 3.056 4.568 1.00 97.12 97 LEU A CA 1
ATOM 761 C C . LEU A 1 97 ? -4.350 3.182 5.636 1.00 97.12 97 LEU A C 1
ATOM 763 O O . LEU A 1 97 ? -4.340 2.429 6.609 1.00 97.12 97 LEU A O 1
ATOM 767 N N . ASP A 1 98 ? -5.343 4.039 5.409 1.00 97.00 98 ASP A N 1
ATOM 768 C CA . ASP A 1 98 ? -6.517 4.190 6.275 1.00 97.00 98 ASP A CA 1
ATOM 769 C C . ASP A 1 98 ? -7.280 2.866 6.394 1.00 97.00 98 ASP A C 1
ATOM 771 O O . ASP A 1 98 ? -7.710 2.468 7.476 1.00 97.00 98 ASP A O 1
ATOM 775 N N . SER A 1 99 ? -7.379 2.117 5.294 1.00 96.69 99 SER A N 1
ATOM 776 C CA . SER A 1 99 ? -7.997 0.791 5.295 1.00 96.69 99 SER A CA 1
ATOM 777 C C . SER A 1 99 ? -7.259 -0.206 6.201 1.00 96.69 99 SER A C 1
ATOM 779 O O . SER A 1 99 ? -7.902 -0.969 6.922 1.00 96.69 99 SER A O 1
ATOM 781 N N . LEU A 1 100 ? -5.920 -0.202 6.226 1.00 96.69 100 LEU A N 1
ATOM 782 C CA . LEU A 1 100 ? -5.143 -1.030 7.162 1.00 96.69 100 LEU A CA 1
ATOM 783 C C . LEU A 1 100 ? -5.343 -0.599 8.615 1.00 96.69 100 LEU A C 1
ATOM 785 O O . LEU A 1 100 ? -5.415 -1.459 9.498 1.00 96.69 100 LEU A O 1
ATOM 789 N N . GLN A 1 101 ? -5.438 0.709 8.863 1.00 96.50 101 GLN A N 1
ATOM 790 C CA . GLN A 1 101 ? -5.726 1.244 10.190 1.00 96.50 101 GLN A CA 1
ATOM 791 C C . GLN A 1 101 ? -7.083 0.741 10.690 1.00 96.50 101 GLN A C 1
ATOM 793 O O . GLN A 1 101 ? -7.191 0.254 11.817 1.00 96.50 101 GLN A O 1
ATOM 798 N N . GLU A 1 102 ? -8.092 0.788 9.822 1.00 95.50 102 GLU A N 1
ATOM 799 C CA . GLU A 1 102 ? -9.448 0.337 10.112 1.00 95.50 102 GLU A CA 1
ATOM 800 C C . GLU A 1 102 ? -9.532 -1.168 10.358 1.00 95.50 102 GLU A C 1
ATOM 802 O O . GLU A 1 102 ? -10.056 -1.613 11.382 1.00 95.5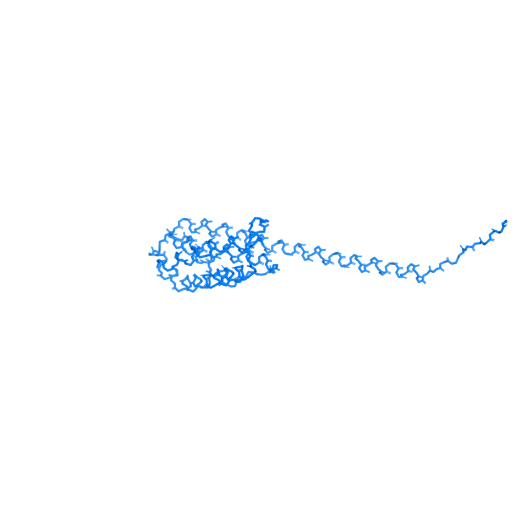0 102 GLU A O 1
ATOM 807 N N . LEU A 1 103 ? -8.907 -1.973 9.498 1.00 95.44 103 LEU A N 1
ATOM 808 C CA . LEU A 1 103 ? -8.792 -3.417 9.714 1.00 95.44 103 LEU A CA 1
ATOM 809 C C . LEU A 1 103 ? -7.995 -3.760 10.979 1.00 95.44 103 LEU A C 1
ATOM 811 O O . LEU A 1 103 ? -8.149 -4.856 11.519 1.00 95.44 103 LEU A O 1
ATOM 815 N N . GLY A 1 104 ? -7.160 -2.842 11.472 1.00 94.94 104 GLY A N 1
ATOM 816 C CA . GLY A 1 104 ? -6.420 -2.967 12.725 1.00 94.94 104 GLY A CA 1
ATOM 817 C C . GLY A 1 104 ? -7.305 -3.086 13.968 1.00 94.94 104 GLY A C 1
ATOM 818 O O . GLY A 1 104 ? -6.822 -3.560 14.997 1.00 94.94 104 GLY A O 1
ATOM 819 N N . LYS A 1 105 ? -8.590 -2.713 13.876 1.00 94.50 105 LYS A N 1
ATOM 820 C CA . LYS A 1 105 ? -9.595 -2.923 14.933 1.00 94.50 105 LYS A CA 1
ATOM 821 C C . LYS A 1 105 ? -9.927 -4.404 15.133 1.00 94.50 105 LYS A C 1
ATOM 823 O O . LYS A 1 105 ? -10.229 -4.809 16.250 1.00 94.50 105 LYS A O 1
ATOM 828 N N . TYR A 1 106 ? -9.840 -5.198 14.066 1.00 93.25 106 TYR A N 1
ATOM 829 C CA . TYR A 1 106 ? -10.212 -6.616 14.055 1.00 93.25 106 TYR A CA 1
ATOM 830 C C . TYR A 1 106 ? -8.987 -7.536 14.012 1.00 93.25 106 TYR A C 1
ATOM 832 O O . TYR A 1 106 ? -8.969 -8.588 14.648 1.00 93.25 106 TYR A O 1
ATOM 840 N N . TRP A 1 107 ? -7.938 -7.133 13.288 1.00 93.75 107 TRP A N 1
ATOM 841 C CA . TRP A 1 107 ? -6.784 -7.979 12.989 1.00 93.75 107 TRP A CA 1
ATOM 842 C C . TRP A 1 107 ? -5.474 -7.271 13.350 1.00 93.75 107 TRP A C 1
ATOM 844 O O . TRP A 1 107 ? -5.087 -6.282 12.725 1.00 93.75 107 TRP A O 1
ATOM 854 N N . GLN A 1 108 ? -4.735 -7.818 14.320 1.00 93.50 108 GLN A N 1
ATOM 855 C CA . GLN A 1 108 ? -3.479 -7.224 14.809 1.00 93.50 108 GLN A CA 1
ATOM 856 C 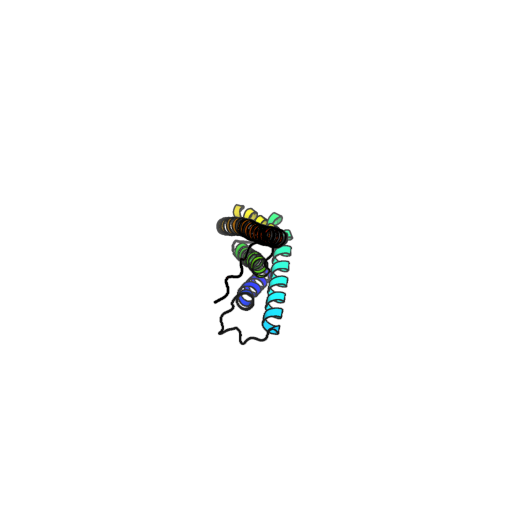C . GLN A 1 108 ? -2.426 -7.047 13.706 1.00 93.50 108 GLN A C 1
ATOM 858 O O . GLN A 1 108 ? -1.675 -6.069 13.707 1.00 93.50 108 GLN A O 1
ATOM 863 N N . ILE A 1 109 ? -2.387 -7.970 12.740 1.00 94.31 109 ILE A N 1
ATOM 864 C CA . ILE A 1 109 ? -1.436 -7.905 11.630 1.00 94.31 109 ILE A CA 1
ATOM 865 C C . ILE A 1 109 ? -1.653 -6.660 10.758 1.00 94.31 109 ILE A C 1
ATOM 867 O O . ILE A 1 109 ? -0.680 -6.011 10.381 1.00 94.31 109 ILE A O 1
ATOM 871 N N . SER A 1 110 ? -2.906 -6.250 10.537 1.00 95.44 110 SER A N 1
ATOM 872 C CA . SER A 1 110 ? -3.241 -5.023 9.803 1.00 95.44 110 SER A CA 1
ATOM 873 C C . SER A 1 110 ? -2.681 -3.791 10.498 1.00 95.44 110 SER A C 1
ATOM 875 O O . SER A 1 110 ? -2.120 -2.918 9.847 1.00 95.44 110 SER A O 1
ATOM 877 N N . LYS A 1 111 ? -2.760 -3.746 11.835 1.00 95.25 111 LYS A N 1
ATOM 878 C CA . LYS A 1 111 ? -2.212 -2.644 12.632 1.00 95.25 111 LYS A CA 1
ATOM 879 C C . LYS A 1 111 ? -0.687 -2.569 12.525 1.00 95.25 111 LYS A C 1
ATOM 881 O O . LYS A 1 111 ? -0.135 -1.478 12.405 1.00 95.25 111 LYS A O 1
ATOM 886 N N . LYS A 1 112 ? -0.005 -3.720 12.526 1.00 95.81 112 LYS A N 1
ATOM 887 C CA . LYS A 1 112 ? 1.451 -3.792 12.317 1.00 95.81 112 LYS A CA 1
ATOM 888 C C . LYS A 1 112 ? 1.842 -3.301 10.920 1.00 95.81 112 LYS A C 1
ATOM 890 O O . LYS A 1 112 ? 2.794 -2.536 10.788 1.00 95.81 112 LYS A O 1
ATOM 895 N N . TYR A 1 113 ? 1.097 -3.716 9.899 1.00 96.00 113 TYR A N 1
ATOM 896 C CA . TYR A 1 113 ? 1.267 -3.254 8.522 1.00 96.00 113 TYR A CA 1
ATOM 897 C C . TYR A 1 113 ? 1.029 -1.751 8.385 1.00 96.00 113 TYR A C 1
ATOM 899 O O . TYR A 1 113 ? 1.876 -1.043 7.852 1.00 96.00 113 TYR A O 1
ATOM 907 N N . TRP A 1 114 ? -0.065 -1.233 8.933 1.00 97.38 114 TRP A N 1
ATOM 908 C CA . TRP A 1 114 ? -0.320 0.203 8.960 1.00 97.38 114 TRP A CA 1
ATOM 909 C C . TRP A 1 114 ? 0.856 0.977 9.567 1.00 97.38 114 TRP A C 1
ATOM 911 O O . TRP A 1 114 ? 1.377 1.889 8.933 1.00 97.38 114 TRP A O 1
ATOM 921 N N . TRP A 1 115 ? 1.325 0.565 10.750 1.00 96.81 115 TRP A N 1
ATOM 922 C CA . TRP A 1 115 ? 2.400 1.259 11.459 1.00 96.81 115 TRP A CA 1
ATOM 923 C C . TRP A 1 115 ? 3.684 1.332 10.625 1.00 96.81 115 TRP A C 1
ATOM 925 O O . TRP A 1 115 ? 4.242 2.409 10.445 1.00 96.81 115 TRP A O 1
ATOM 935 N N . LEU A 1 116 ? 4.127 0.207 10.055 1.00 95.75 116 LEU A N 1
ATOM 936 C CA . LEU A 1 116 ? 5.345 0.169 9.241 1.00 95.75 116 LEU A CA 1
ATOM 937 C C . LEU A 1 116 ? 5.252 1.074 8.000 1.00 95.75 116 LEU A C 1
ATOM 939 O O . LEU A 1 116 ? 6.217 1.762 7.673 1.00 95.75 116 LEU A O 1
ATOM 943 N N . LEU A 1 117 ? 4.108 1.080 7.309 1.00 95.25 117 LEU A N 1
ATOM 944 C CA . LEU A 1 117 ? 3.915 1.895 6.103 1.00 95.25 117 LEU A CA 1
ATOM 945 C C . LEU A 1 117 ? 3.759 3.375 6.410 1.00 95.25 117 LEU A C 1
ATOM 947 O O . LEU A 1 117 ? 4.263 4.198 5.651 1.00 95.25 117 LEU A O 1
ATOM 951 N N . TYR A 1 118 ? 3.090 3.706 7.512 1.00 95.50 118 TYR A N 1
ATOM 952 C CA . TYR A 1 118 ? 2.957 5.078 7.976 1.00 95.50 118 TYR A CA 1
ATOM 953 C C . TYR A 1 118 ? 4.344 5.701 8.199 1.00 95.50 118 TYR A C 1
ATOM 955 O O . TYR A 1 118 ? 4.677 6.697 7.559 1.00 95.50 118 TYR A O 1
ATOM 963 N N . HIS A 1 119 ? 5.211 5.039 8.972 1.00 93.25 119 HIS A N 1
ATOM 964 C CA . HIS A 1 119 ? 6.584 5.511 9.221 1.00 93.25 119 HIS A CA 1
ATOM 965 C C . HIS A 1 119 ? 7.439 5.581 7.951 1.00 93.25 119 HIS A C 1
ATOM 967 O O . HIS A 1 119 ? 8.218 6.519 7.755 1.00 93.25 119 HIS A O 1
ATOM 973 N N . ALA A 1 120 ? 7.279 4.610 7.049 1.00 90.62 120 ALA A N 1
ATOM 974 C CA . ALA A 1 120 ? 7.956 4.645 5.756 1.00 90.62 120 ALA A CA 1
ATOM 975 C C . ALA A 1 120 ? 7.499 5.842 4.901 1.00 90.62 120 ALA A C 1
ATOM 977 O O . ALA A 1 120 ? 8.318 6.447 4.210 1.00 90.62 120 ALA A O 1
ATOM 978 N N . SER A 1 121 ? 6.218 6.213 4.971 1.00 91.19 121 SER A N 1
ATOM 979 C CA . SER A 1 121 ? 5.669 7.372 4.259 1.00 91.19 121 SER A CA 1
ATOM 980 C C . SER A 1 121 ? 6.126 8.708 4.841 1.00 91.19 121 SER A C 1
ATOM 982 O O . SER A 1 121 ? 6.408 9.632 4.083 1.00 91.19 121 SER A O 1
ATOM 984 N N . GLU A 1 122 ? 6.295 8.810 6.161 1.00 89.25 122 GLU A N 1
ATOM 985 C CA . GLU A 1 122 ? 6.870 10.008 6.784 1.00 89.25 122 GLU A CA 1
ATOM 986 C C . GLU A 1 122 ? 8.319 10.209 6.331 1.00 89.25 122 GLU A C 1
ATOM 988 O O . GLU A 1 122 ? 8.698 11.301 5.911 1.00 89.25 122 GLU A O 1
ATOM 993 N N . SER A 1 123 ? 9.103 9.128 6.312 1.00 83.81 123 SER A N 1
ATOM 994 C CA . SER A 1 123 ? 10.489 9.148 5.825 1.00 83.81 123 SER A CA 1
ATOM 995 C C . SER A 1 123 ? 10.591 9.497 4.334 1.00 83.81 123 SER A C 1
ATOM 997 O O . SER A 1 123 ? 11.563 10.109 3.890 1.00 83.81 123 SER A O 1
ATOM 999 N N . PHE A 1 124 ? 9.591 9.106 3.541 1.00 79.88 124 PHE A N 1
ATOM 1000 C CA . PHE A 1 124 ? 9.502 9.448 2.123 1.00 79.88 124 PHE A CA 1
ATOM 1001 C C . PHE A 1 124 ? 9.355 10.962 1.919 1.00 79.88 124 PHE A C 1
ATOM 1003 O O . PHE A 1 124 ? 10.070 11.538 1.102 1.00 79.88 124 PHE A O 1
ATOM 1010 N N . VAL A 1 125 ? 8.490 11.611 2.704 1.00 69.12 125 VAL A N 1
ATOM 1011 C CA . VAL A 1 125 ? 8.265 13.064 2.634 1.00 69.12 125 VAL A CA 1
ATOM 1012 C C . VAL A 1 125 ? 9.492 13.848 3.110 1.00 69.12 125 VAL A C 1
ATOM 1014 O O . VAL A 1 125 ? 9.863 14.842 2.488 1.00 69.12 125 VAL A O 1
ATOM 1017 N N . THR A 1 126 ? 10.157 13.415 4.184 1.00 62.53 126 THR A N 1
ATOM 1018 C CA . THR A 1 126 ? 11.310 14.144 4.745 1.00 62.53 126 THR A CA 1
ATOM 1019 C C . THR A 1 126 ? 12.549 14.082 3.852 1.00 62.53 126 THR A C 1
ATOM 1021 O O . THR A 1 126 ? 13.224 15.095 3.674 1.00 62.53 126 THR A O 1
ATOM 1024 N N . THR A 1 127 ? 12.815 12.932 3.226 1.00 59.41 127 THR A N 1
ATOM 1025 C CA . THR A 1 127 ? 13.971 12.760 2.328 1.00 59.41 127 THR A CA 1
ATOM 1026 C C . THR A 1 127 ? 13.896 13.697 1.114 1.00 59.41 127 THR A C 1
ATOM 1028 O O . THR A 1 127 ? 14.923 14.207 0.660 1.00 59.41 127 THR A O 1
ATOM 1031 N N . ASP A 1 128 ? 12.696 13.972 0.593 1.00 57.09 128 ASP A N 1
ATOM 1032 C CA . ASP A 1 128 ? 12.516 14.909 -0.523 1.00 57.09 128 ASP A CA 1
ATOM 1033 C C . ASP A 1 128 ? 12.818 16.358 -0.120 1.00 57.09 128 ASP A C 1
ATOM 1035 O O . ASP A 1 128 ? 13.570 17.050 -0.813 1.00 57.09 128 ASP A O 1
ATOM 1039 N N . VAL A 1 129 ? 12.299 16.800 1.032 1.00 59.94 129 VAL A N 1
ATOM 1040 C CA . VAL A 1 129 ? 12.510 18.165 1.542 1.00 59.94 129 VAL A CA 1
ATOM 1041 C C . VAL A 1 129 ? 14.001 18.465 1.689 1.00 59.94 129 VAL A C 1
ATOM 1043 O O . VAL A 1 129 ? 14.464 19.512 1.224 1.00 59.94 129 VAL A O 1
ATOM 1046 N N . ASP A 1 130 ? 14.768 17.527 2.243 1.00 59.28 130 ASP A N 1
ATOM 1047 C CA . ASP A 1 130 ? 16.213 17.679 2.416 1.00 59.28 130 ASP A CA 1
ATOM 1048 C C . ASP A 1 130 ? 16.957 17.685 1.074 1.00 59.28 130 ASP A C 1
ATOM 1050 O O . ASP A 1 130 ? 17.832 18.525 0.841 1.00 59.28 130 ASP A O 1
ATOM 1054 N N . THR A 1 131 ? 16.575 16.815 0.135 1.00 60.84 131 THR A N 1
ATOM 1055 C CA . THR A 1 131 ? 17.201 16.750 -1.198 1.00 60.84 131 THR A CA 1
ATOM 1056 C C . THR A 1 131 ? 16.948 18.031 -1.998 1.00 60.84 131 THR A C 1
ATOM 1058 O O . THR A 1 131 ? 17.854 18.577 -2.638 1.00 60.84 131 THR A O 1
ATOM 1061 N N . ARG A 1 132 ? 15.730 18.573 -1.919 1.00 60.25 132 ARG A N 1
ATOM 1062 C CA . ARG A 1 132 ? 15.335 19.818 -2.583 1.00 60.25 132 ARG A CA 1
ATOM 1063 C C . ARG A 1 132 ? 16.012 21.032 -1.953 1.00 60.25 132 ARG A C 1
ATOM 1065 O O . ARG A 1 132 ? 16.492 21.906 -2.677 1.00 60.25 132 ARG A O 1
ATOM 1072 N N . ALA A 1 133 ? 16.119 21.069 -0.625 1.00 62.19 133 ALA A N 1
ATOM 1073 C CA . ALA A 1 133 ? 16.859 22.104 0.091 1.00 62.19 133 ALA A CA 1
ATOM 1074 C C . ALA A 1 133 ? 18.347 22.109 -0.299 1.00 62.19 133 ALA A C 1
ATOM 1076 O O . ALA A 1 133 ? 18.911 23.172 -0.575 1.00 62.19 133 ALA A O 1
ATOM 1077 N N . LEU A 1 134 ? 18.967 20.931 -0.412 1.00 65.88 134 LEU A N 1
ATOM 1078 C CA . LEU A 1 134 ? 20.350 20.780 -0.870 1.00 65.88 134 LEU A CA 1
ATOM 1079 C C . LEU A 1 134 ? 20.537 21.234 -2.325 1.00 65.88 134 LEU A C 1
ATOM 1081 O O . LEU A 1 134 ? 21.515 21.924 -2.627 1.00 65.88 134 LEU A O 1
ATOM 1085 N N . HIS A 1 135 ? 19.597 20.921 -3.222 1.00 63.81 135 HIS A N 1
ATOM 1086 C CA . HIS A 1 135 ? 19.652 21.376 -4.615 1.00 63.81 135 HIS A CA 1
ATOM 1087 C C . HIS A 1 135 ? 19.563 22.907 -4.725 1.00 63.81 135 HIS A C 1
ATOM 1089 O O . HIS A 1 135 ? 20.373 23.537 -5.407 1.00 63.81 135 HIS A O 1
ATOM 1095 N N . LEU A 1 136 ? 18.640 23.527 -3.983 1.00 69.19 136 LEU A N 1
ATOM 1096 C CA . LEU A 1 136 ? 18.473 24.984 -3.950 1.00 69.19 136 LEU A CA 1
ATOM 1097 C C . LEU A 1 136 ? 19.689 25.702 -3.340 1.00 69.19 136 LEU A C 1
ATOM 1099 O O . LEU A 1 136 ? 20.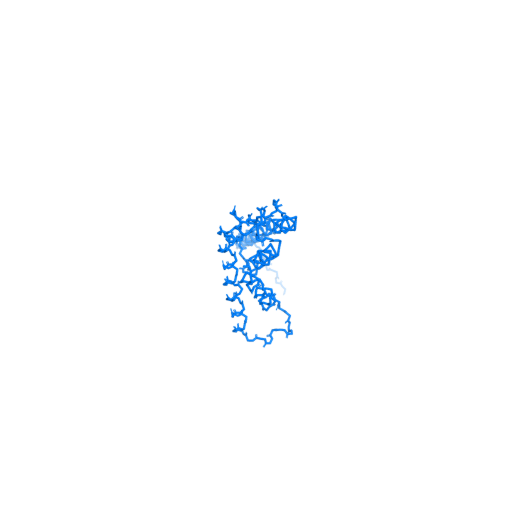076 26.780 -3.799 1.00 69.19 136 LEU A O 1
ATOM 1103 N N . LEU A 1 137 ? 20.324 25.113 -2.323 1.00 67.44 137 LEU A N 1
ATOM 1104 C CA . LEU A 1 137 ? 21.577 25.621 -1.755 1.00 67.44 137 LEU A CA 1
ATOM 1105 C C . LEU A 1 137 ? 22.733 25.539 -2.763 1.00 67.44 137 LEU A C 1
ATOM 1107 O O . LEU A 1 137 ? 23.531 26.478 -2.866 1.00 67.44 137 LEU A O 1
ATOM 1111 N N . ARG A 1 138 ? 22.804 24.460 -3.550 1.00 67.75 138 ARG A N 1
ATOM 1112 C CA . ARG A 1 138 ? 23.809 24.275 -4.606 1.00 67.75 138 ARG A CA 1
ATOM 1113 C C . ARG A 1 138 ? 23.647 25.276 -5.754 1.00 67.75 138 ARG A C 1
ATOM 1115 O O . ARG A 1 138 ? 24.634 25.851 -6.206 1.00 67.75 138 ARG A O 1
ATOM 1122 N N . GLU A 1 139 ? 22.422 25.551 -6.193 1.00 67.25 139 GLU A N 1
ATOM 1123 C CA . GLU A 1 139 ? 22.165 26.578 -7.213 1.00 67.25 139 GLU A CA 1
ATOM 1124 C C . GLU A 1 139 ? 22.507 27.982 -6.707 1.00 67.25 139 GLU A C 1
ATOM 1126 O O . GLU A 1 139 ? 23.213 28.734 -7.383 1.00 67.25 139 GLU A O 1
ATOM 1131 N N . LYS A 1 140 ? 22.090 28.337 -5.484 1.00 67.69 140 LYS A N 1
ATOM 1132 C CA . LYS A 1 140 ? 22.413 29.646 -4.890 1.00 67.69 140 LYS A CA 1
ATOM 1133 C C . LYS A 1 140 ? 23.918 29.871 -4.766 1.00 67.69 140 LYS A C 1
ATOM 1135 O O . LYS A 1 140 ? 24.401 30.958 -5.081 1.00 67.69 140 LYS A O 1
ATOM 1140 N N . THR A 1 141 ? 24.668 28.857 -4.337 1.00 68.12 141 THR A N 1
ATOM 1141 C CA . THR A 1 141 ? 26.134 28.937 -4.229 1.00 68.12 141 THR A CA 1
ATOM 1142 C C . THR A 1 141 ? 26.809 29.040 -5.597 1.00 68.12 141 THR A C 1
ATOM 1144 O O . THR A 1 141 ? 27.727 29.848 -5.755 1.00 68.12 141 THR A O 1
ATOM 1147 N N . PHE A 1 142 ? 26.315 28.327 -6.611 1.00 69.44 142 PHE A N 1
ATOM 1148 C CA . PHE A 1 142 ? 26.793 28.447 -7.990 1.00 69.44 142 PHE A CA 1
ATOM 1149 C C . PHE A 1 142 ? 26.561 29.855 -8.570 1.00 69.44 142 PHE A C 1
ATOM 1151 O O . PHE A 1 142 ? 27.485 30.477 -9.104 1.00 69.44 142 PHE A O 1
ATOM 1158 N N . HIS A 1 143 ? 25.359 30.415 -8.398 1.00 70.12 143 HIS A N 1
ATOM 1159 C CA . HIS A 1 143 ? 25.036 31.774 -8.842 1.00 70.12 143 HIS A CA 1
ATOM 1160 C C . HIS A 1 143 ? 25.830 32.850 -8.086 1.00 70.12 143 HIS A C 1
ATOM 1162 O O . HIS A 1 143 ? 26.331 33.792 -8.706 1.00 70.12 143 HIS A O 1
ATOM 1168 N N . ALA A 1 144 ? 26.020 32.695 -6.772 1.00 68.75 144 ALA A N 1
ATOM 1169 C CA . ALA A 1 144 ? 26.845 33.598 -5.968 1.00 68.75 144 ALA A CA 1
ATOM 1170 C C . ALA A 1 144 ? 28.326 33.561 -6.390 1.00 68.75 144 ALA A C 1
ATOM 1172 O O . ALA A 1 144 ? 28.967 34.611 -6.504 1.00 68.75 144 ALA A O 1
ATOM 1173 N N . GLY A 1 145 ? 28.863 32.373 -6.687 1.00 68.25 145 GLY A N 1
ATOM 1174 C CA . GLY A 1 145 ? 30.215 32.199 -7.222 1.00 68.25 145 GLY A CA 1
ATOM 1175 C C . GLY A 1 145 ? 30.398 32.888 -8.576 1.00 68.25 145 GLY A C 1
ATOM 1176 O O . GLY A 1 145 ? 31.366 33.627 -8.773 1.00 68.25 145 GLY A O 1
ATOM 1177 N N . ARG A 1 146 ? 29.421 32.738 -9.479 1.00 63.91 146 ARG A N 1
ATOM 1178 C CA . ARG A 1 146 ? 29.411 33.397 -10.794 1.00 63.91 146 ARG A CA 1
ATOM 1179 C C . ARG A 1 146 ? 29.346 34.924 -10.675 1.00 63.91 146 ARG A C 1
ATOM 1181 O O . ARG A 1 146 ? 30.108 35.618 -11.344 1.00 63.91 146 ARG A O 1
ATOM 1188 N N . ALA A 1 147 ? 28.513 35.457 -9.781 1.00 66.19 147 ALA A N 1
ATOM 1189 C CA . ALA A 1 147 ? 28.421 36.897 -9.529 1.00 66.19 147 ALA A CA 1
ATOM 1190 C C . ALA A 1 147 ? 29.730 37.483 -8.962 1.00 66.19 147 ALA A C 1
ATOM 1192 O O . ALA A 1 147 ? 30.152 38.573 -9.356 1.00 66.19 147 ALA A O 1
ATOM 1193 N N . LYS A 1 148 ? 30.412 36.748 -8.074 1.00 68.00 148 LYS A N 1
ATOM 1194 C CA . LYS A 1 148 ? 31.713 37.147 -7.515 1.00 68.00 148 LYS A CA 1
ATOM 1195 C C . LYS A 1 148 ? 32.818 37.150 -8.577 1.00 68.00 148 LYS A C 1
ATOM 1197 O O . LYS A 1 148 ? 33.642 38.063 -8.580 1.00 68.00 148 LYS A O 1
ATOM 1202 N N . LEU A 1 149 ? 32.814 36.177 -9.491 1.00 60.75 149 LEU A N 1
ATOM 1203 C CA . LEU A 1 149 ? 33.757 36.112 -10.611 1.00 60.75 149 LEU A CA 1
ATOM 1204 C C . LEU A 1 149 ? 33.563 37.283 -11.585 1.00 60.75 149 LEU A C 1
ATOM 1206 O O . LEU A 1 149 ? 34.538 37.936 -11.947 1.00 60.75 149 LEU A O 1
ATOM 1210 N N . ILE A 1 150 ? 32.314 37.611 -11.933 1.00 62.75 150 ILE A N 1
ATOM 1211 C CA . ILE A 1 150 ? 31.989 38.750 -12.808 1.00 62.75 150 ILE A CA 1
ATOM 1212 C C . ILE A 1 150 ? 32.458 40.074 -12.186 1.00 62.75 150 ILE A C 1
ATOM 1214 O O . ILE A 1 150 ? 33.104 40.866 -12.866 1.00 62.75 150 ILE A O 1
ATOM 1218 N N . ARG A 1 151 ? 32.239 40.297 -10.881 1.00 61.88 151 ARG A N 1
ATOM 1219 C CA . ARG A 1 151 ? 32.755 41.497 -10.185 1.00 61.88 151 ARG A CA 1
ATOM 1220 C C . ARG A 1 151 ? 34.283 41.578 -10.176 1.00 61.88 151 ARG A C 1
ATOM 1222 O O . ARG A 1 151 ? 34.830 42.674 -10.220 1.00 61.88 151 ARG A O 1
ATOM 1229 N N . LYS A 1 152 ? 34.972 40.435 -10.118 1.00 61.59 152 LYS A N 1
ATOM 1230 C CA . LYS A 1 152 ? 36.441 40.369 -10.134 1.00 61.59 152 LYS A CA 1
ATOM 1231 C C . LYS A 1 152 ? 37.014 40.662 -11.526 1.00 61.59 152 LYS A C 1
ATOM 1233 O O . LYS A 1 152 ? 38.064 41.281 -11.620 1.00 61.59 152 LYS A O 1
ATOM 1238 N N . LEU A 1 153 ? 36.306 40.261 -12.583 1.00 55.84 153 LEU A N 1
ATOM 1239 C CA . LEU A 1 153 ? 36.662 40.555 -13.976 1.00 55.84 153 LEU A CA 1
ATOM 1240 C C . LEU A 1 153 ? 36.307 41.994 -14.390 1.00 55.84 153 LEU A C 1
ATOM 1242 O O . LEU A 1 153 ? 36.998 42.572 -15.219 1.00 55.84 153 LEU A O 1
ATOM 1246 N N . ALA A 1 154 ? 35.277 42.595 -13.785 1.00 57.81 154 ALA A N 1
ATOM 1247 C CA . ALA A 1 154 ? 34.869 43.981 -14.040 1.00 57.81 154 ALA A CA 1
ATOM 1248 C C . ALA A 1 154 ? 35.761 45.043 -13.357 1.00 57.81 154 ALA A C 1
ATOM 1250 O O . ALA A 1 154 ? 35.669 46.221 -13.691 1.00 57.81 154 ALA A O 1
ATOM 1251 N N . HIS A 1 155 ? 36.643 44.645 -12.433 1.00 57.66 155 HIS A N 1
ATOM 1252 C CA . HIS A 1 155 ? 37.652 45.523 -11.829 1.00 57.66 155 HIS A CA 1
ATOM 1253 C C . HIS A 1 155 ? 39.075 45.005 -12.097 1.00 57.66 155 HIS A C 1
ATOM 1255 O O . HIS A 1 155 ? 39.706 44.444 -11.194 1.00 57.66 155 HIS A O 1
ATOM 1261 N N . PRO A 1 156 ? 39.634 45.211 -13.303 1.00 52.28 156 PRO A N 1
ATOM 1262 C CA . PRO A 1 156 ? 41.054 45.001 -13.516 1.00 52.28 156 PRO A CA 1
ATOM 1263 C C . PRO A 1 156 ? 41.794 46.173 -12.863 1.00 52.28 156 PRO A C 1
ATOM 1265 O O . PRO A 1 156 ? 41.889 47.264 -13.421 1.00 52.28 156 PRO A O 1
ATOM 1268 N N . LYS A 1 157 ? 42.305 45.980 -11.642 1.00 51.97 157 LYS A N 1
ATOM 1269 C CA . LYS A 1 157 ? 43.331 46.884 -11.113 1.00 51.97 157 LYS A CA 1
ATOM 1270 C C . LYS A 1 157 ? 44.570 46.713 -11.988 1.00 51.97 157 LYS A C 1
ATOM 1272 O O . LYS A 1 157 ? 45.195 45.655 -11.975 1.00 51.97 157 LYS A O 1
ATOM 1277 N N . GLY A 1 158 ? 44.869 47.743 -12.774 1.00 53.00 158 GLY A N 1
ATOM 1278 C CA . GLY A 1 158 ? 46.103 47.846 -13.532 1.00 53.00 158 GLY A CA 1
ATOM 1279 C C . GLY A 1 158 ? 47.314 47.760 -12.608 1.00 53.00 158 GLY A C 1
ATOM 1280 O O . GLY A 1 158 ? 47.328 48.378 -11.549 1.00 53.00 158 GLY A O 1
ATOM 1281 N N . HIS A 1 159 ? 48.279 46.939 -13.010 1.00 47.47 159 HIS A N 1
ATOM 1282 C CA . HIS A 1 159 ? 49.723 47.167 -12.939 1.00 47.47 159 HIS A CA 1
ATOM 1283 C C . HIS A 1 159 ? 50.424 45.839 -13.232 1.00 47.47 159 HIS A C 1
ATOM 1285 O O . HIS A 1 159 ? 50.500 44.963 -12.377 1.00 47.47 159 HIS A O 1
ATOM 1291 N N . VAL A 1 160 ? 50.979 45.713 -14.436 1.00 41.09 160 VAL A N 1
ATOM 1292 C CA . VAL A 1 160 ? 52.127 44.837 -14.677 1.00 41.09 160 VAL A CA 1
ATOM 1293 C C . VAL A 1 160 ? 53.174 45.697 -15.368 1.00 41.09 160 VAL A C 1
ATOM 1295 O O . VAL A 1 160 ? 53.001 46.135 -16.502 1.00 41.09 160 VAL A O 1
ATOM 1298 N N . ILE A 1 161 ? 54.214 46.015 -14.604 1.00 40.72 161 ILE A N 1
ATOM 1299 C CA . ILE A 1 161 ? 55.414 46.714 -15.047 1.00 40.72 161 ILE A CA 1
ATOM 1300 C C . ILE A 1 161 ? 56.208 45.736 -15.920 1.00 40.72 161 ILE A C 1
ATOM 1302 O O . ILE A 1 161 ? 56.608 44.672 -15.451 1.00 40.72 161 ILE A O 1
ATOM 1306 N N . LEU A 1 162 ? 56.431 46.101 -17.183 1.00 37.34 162 LEU A N 1
ATOM 1307 C CA . LEU A 1 162 ? 57.399 45.453 -18.067 1.00 37.34 162 LEU A CA 1
ATOM 1308 C C . LEU A 1 162 ? 58.817 45.783 -17.572 1.00 37.34 162 LEU A C 1
ATOM 1310 O O . LEU A 1 162 ? 59.213 46.948 -17.566 1.00 37.34 162 LEU A O 1
ATOM 1314 N N . ARG A 1 163 ? 59.591 44.767 -17.178 1.00 33.16 163 ARG A N 1
ATOM 1315 C CA . ARG A 1 163 ? 61.058 44.846 -17.119 1.00 33.16 163 ARG A CA 1
ATOM 1316 C C . ARG A 1 163 ? 61.614 43.948 -18.218 1.00 33.16 163 ARG A C 1
ATOM 1318 O O . ARG A 1 163 ? 61.426 42.738 -18.168 1.00 33.16 163 ARG A O 1
ATOM 1325 N N . ALA A 1 164 ? 62.247 44.576 -19.202 1.00 39.16 164 ALA A N 1
ATOM 1326 C CA . ALA A 1 164 ? 63.021 43.917 -20.241 1.00 39.16 164 ALA A CA 1
ATOM 1327 C C . ALA A 1 164 ? 64.411 43.540 -19.703 1.00 39.16 164 ALA A C 1
ATOM 1329 O O . ALA A 1 164 ? 65.036 44.348 -19.012 1.00 39.16 164 ALA A O 1
ATOM 1330 N N . TYR A 1 165 ? 64.861 42.336 -20.045 1.00 41.12 165 TYR A N 1
ATOM 1331 C CA . TYR A 1 165 ? 66.257 41.973 -20.276 1.00 41.12 165 TYR A CA 1
ATOM 1332 C C . TYR A 1 165 ? 66.299 41.169 -21.571 1.00 41.12 165 TYR A C 1
ATOM 1334 O O . TYR A 1 165 ? 65.367 40.353 -21.761 1.00 41.12 165 TYR A O 1
#

Secondary struct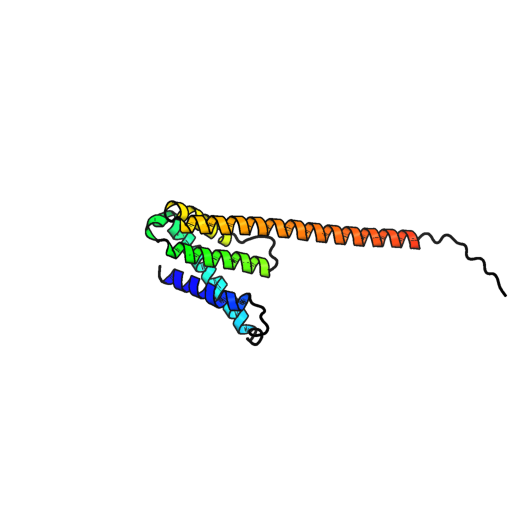ure (DSSP, 8-state):
-HHHHHHHHHHHHHHHHHH---TTTTTS-HHHHHHHHHHHHHHHHHHHHHHHHHHHHHTTTS-HHHHHHHHHHHHHHHHHHHHTT-SS--HHHHHHHHHHHHHTTT-HHHHHHHHHHHHHHHHHHHHHHHHHHHHHHHHHHHHHHHHHHHHHHS-----------

Sequence (165 aa):
MIHVYGHDLTIYINSLLELFDHQTLATHDARVRESATVFCANSARAIIDIASMFVKTHGDRIGWPFSWSIWTAVRYLLTSAKAAGSVQLSSGFYTLLDSLQELGKYWQISKKYWWLLYHASESFVTTDVDTRALHLLREKTFHAGRAKLIRKLAHPKGHVILRAY

Foldseek 3Di:
DVLLVVLLVLLVVLVCLQQDPDPVSVPDDVVSNVVSVVSNVVSLVVLLVCLLPDLVPPLQPVDDVNLVSLLSSLVSQLRVCVVVVHLDGDPSNVSSLVSLVSNCVRDVVSVVSSVVSVVSRVVSNVVSVVVVVVVVVVVVVVVVVVVVVVVVVVDDPDDDDDDDD